Protein AF-A0A9E3S9X8-F1 (afdb_monomer_lite)

Foldseek 3Di:
DDPLVVLVVVLVVCVVVVNDDPDDDGNVVSVVVSVVVVVVVVVVVVVVVD

Radius of gyration: 13.55 Å; chains: 1; bounding box: 31×13×37 Å

pLDDT: mean 88.01, std 9.61, range [53.44, 96.75]

Sequence (50 aa):
TDIILMKLLRVKQIEDNQGNTQVSEGLDANFFDIINYAVFALILLSEIEE

Secondary structure (DSSP, 8-state):
--HHHHHHHHHHHHHHTTT--SSPPPHHHHHHHHHHHHHHHHHHHHHH--

Structure (mmCIF, N/CA/C/O backbone):
data_AF-A0A9E3S9X8-F1
#
_entry.id   AF-A0A9E3S9X8-F1
#
loop_
_atom_site.group_PDB
_atom_site.id
_atom_site.type_symbol
_atom_site.label_atom_id
_atom_site.label_alt_id
_atom_site.label_comp_id
_atom_site.label_asym_id
_atom_site.label_entity_id
_atom_site.label_seq_id
_atom_site.pdbx_PDB_ins_code
_atom_site.Cartn_x
_atom_site.Cartn_y
_atom_site.Cartn_z
_atom_site.occupancy
_atom_site.B_iso_or_equiv
_atom_site.auth_seq_id
_atom_site.auth_comp_id
_atom_site.auth_asym_id
_atom_site.auth_atom_id
_atom_site.pdbx_PDB_model_num
ATOM 1 N N . THR A 1 1 ? 9.097 11.309 1.451 1.00 53.44 1 THR A N 1
ATOM 2 C CA . THR A 1 1 ? 8.423 10.221 2.183 1.00 53.44 1 THR A CA 1
ATOM 3 C C . THR A 1 1 ? 7.846 9.266 1.171 1.00 53.44 1 THR A C 1
ATOM 5 O O . THR A 1 1 ? 7.200 9.741 0.247 1.00 53.44 1 THR A O 1
ATOM 8 N N . ASP A 1 2 ? 8.129 7.971 1.295 1.00 81.50 2 ASP A N 1
ATOM 9 C CA . ASP A 1 2 ? 7.592 6.936 0.406 1.00 81.50 2 ASP A CA 1
ATOM 10 C C . ASP A 1 2 ? 6.061 6.854 0.567 1.00 81.50 2 ASP A C 1
ATOM 12 O O . ASP A 1 2 ? 5.552 6.718 1.684 1.00 81.50 2 ASP A O 1
ATOM 16 N N . ILE A 1 3 ? 5.330 7.009 -0.540 1.00 87.94 3 ILE A N 1
ATOM 17 C CA . ILE A 1 3 ? 3.861 6.982 -0.571 1.00 87.94 3 ILE A CA 1
ATOM 18 C C . ILE A 1 3 ? 3.331 5.632 -0.073 1.00 87.94 3 ILE A C 1
ATOM 20 O O . ILE A 1 3 ? 2.336 5.603 0.655 1.00 87.94 3 ILE A O 1
ATOM 24 N N . ILE A 1 4 ? 4.028 4.534 -0.378 1.00 92.25 4 ILE A N 1
ATOM 25 C CA . ILE A 1 4 ? 3.655 3.189 0.070 1.00 92.25 4 ILE A CA 1
ATOM 26 C C . ILE A 1 4 ? 3.779 3.092 1.592 1.00 92.25 4 ILE A C 1
ATOM 28 O O . ILE A 1 4 ? 2.864 2.609 2.260 1.00 92.25 4 ILE A O 1
ATOM 32 N N . LEU A 1 5 ? 4.863 3.626 2.165 1.00 92.38 5 LEU A N 1
ATOM 33 C CA . LEU A 1 5 ? 5.058 3.632 3.615 1.00 92.38 5 LEU A CA 1
ATOM 34 C C . LEU A 1 5 ? 3.975 4.451 4.335 1.00 92.38 5 LEU A C 1
ATOM 36 O O . LEU A 1 5 ? 3.479 4.025 5.375 1.00 92.38 5 LEU A O 1
ATOM 40 N N . MET A 1 6 ? 3.561 5.597 3.783 1.00 91.44 6 MET A N 1
ATOM 41 C CA . MET A 1 6 ? 2.467 6.392 4.362 1.00 91.44 6 MET A CA 1
ATOM 42 C C . MET A 1 6 ? 1.125 5.649 4.330 1.00 91.44 6 MET A C 1
ATOM 44 O O . MET A 1 6 ? 0.414 5.644 5.335 1.00 91.44 6 MET A O 1
ATOM 48 N N . LYS A 1 7 ? 0.790 4.992 3.212 1.00 91.81 7 LYS A N 1
ATOM 49 C CA . LYS A 1 7 ? -0.428 4.171 3.088 1.00 91.81 7 LYS A CA 1
ATOM 50 C C . LYS A 1 7 ? -0.405 2.983 4.059 1.00 91.81 7 LYS A C 1
ATOM 52 O O . LYS A 1 7 ? -1.405 2.718 4.721 1.00 91.81 7 LYS A O 1
ATOM 57 N N . LEU A 1 8 ? 0.746 2.331 4.233 1.00 93.00 8 LEU A N 1
ATOM 58 C CA . LEU A 1 8 ? 0.909 1.235 5.193 1.00 93.00 8 LEU A CA 1
ATOM 59 C C . LEU A 1 8 ? 0.716 1.702 6.645 1.00 93.00 8 LEU A C 1
ATOM 61 O O . LEU A 1 8 ? 0.020 1.052 7.424 1.00 93.00 8 LEU A O 1
ATOM 65 N N . LEU A 1 9 ? 1.288 2.853 7.012 1.00 92.94 9 LEU A N 1
ATOM 66 C CA . LEU A 1 9 ? 1.069 3.445 8.335 1.00 92.94 9 LEU A CA 1
ATOM 67 C C . LEU A 1 9 ? -0.404 3.816 8.552 1.00 92.94 9 LEU A C 1
ATOM 69 O O . LEU A 1 9 ? -0.906 3.682 9.668 1.00 92.94 9 LEU A O 1
ATOM 73 N N . ARG A 1 10 ? -1.115 4.227 7.492 1.00 90.81 10 ARG A N 1
ATOM 74 C CA . ARG A 1 10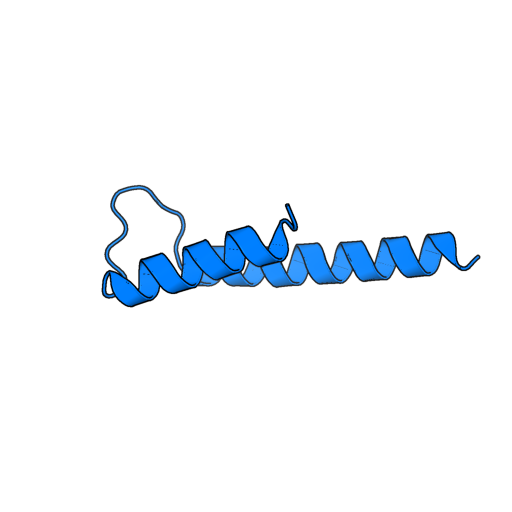 ? -2.555 4.489 7.560 1.00 90.81 10 ARG A CA 1
ATOM 75 C C . ARG A 1 10 ? -3.356 3.217 7.827 1.00 90.81 10 ARG A C 1
ATOM 77 O O . ARG A 1 10 ? -4.210 3.243 8.707 1.00 90.81 10 ARG A O 1
ATOM 84 N N . VAL A 1 11 ? -3.059 2.125 7.122 1.00 92.00 11 VAL A N 1
ATOM 85 C CA . VAL A 1 11 ? -3.666 0.800 7.349 1.00 92.00 11 VAL A CA 1
ATOM 86 C C . VAL A 1 11 ? -3.483 0.371 8.800 1.00 92.00 11 VAL A C 1
ATOM 88 O O . VAL A 1 11 ? -4.471 0.124 9.487 1.00 92.00 11 VAL A O 1
ATOM 91 N N . LYS A 1 12 ? -2.242 0.405 9.299 1.00 92.31 12 LYS A N 1
ATOM 92 C CA . LYS A 1 12 ? -1.937 0.050 10.689 1.00 92.31 12 LYS A CA 1
ATOM 93 C C . LYS A 1 12 ? -2.752 0.875 11.685 1.00 92.31 12 LYS A C 1
ATOM 95 O O . LYS A 1 12 ? -3.329 0.334 12.618 1.00 92.31 12 LYS A O 1
ATOM 100 N N . GLN A 1 13 ? -2.856 2.184 11.462 1.00 90.50 13 GLN A N 1
ATOM 101 C CA . GLN A 1 13 ? -3.644 3.057 12.330 1.00 90.50 13 GLN A CA 1
ATOM 102 C C . GLN A 1 13 ? -5.145 2.716 12.312 1.00 90.50 13 GLN A C 1
ATOM 104 O O . GLN A 1 13 ? -5.826 2.883 13.320 1.00 90.50 13 GLN A O 1
ATOM 109 N N . ILE A 1 14 ? -5.686 2.277 11.174 1.00 89.44 14 ILE A N 1
ATOM 110 C CA . ILE A 1 14 ? -7.087 1.852 11.066 1.00 89.44 14 ILE A CA 1
ATOM 111 C C . ILE A 1 14 ? -7.302 0.520 11.799 1.00 89.44 14 ILE A C 1
ATOM 113 O O . ILE A 1 14 ? -8.295 0.383 12.515 1.00 89.44 14 ILE A O 1
ATOM 117 N N . GLU A 1 15 ? -6.370 -0.426 11.677 1.00 89.88 15 GLU A N 1
ATOM 118 C CA . GLU A 1 15 ? -6.395 -1.696 12.415 1.00 89.88 15 GLU A CA 1
ATOM 119 C C . GLU A 1 15 ? -6.310 -1.477 13.932 1.00 89.88 15 GLU A C 1
ATOM 121 O O . GLU A 1 15 ? -7.128 -2.021 14.673 1.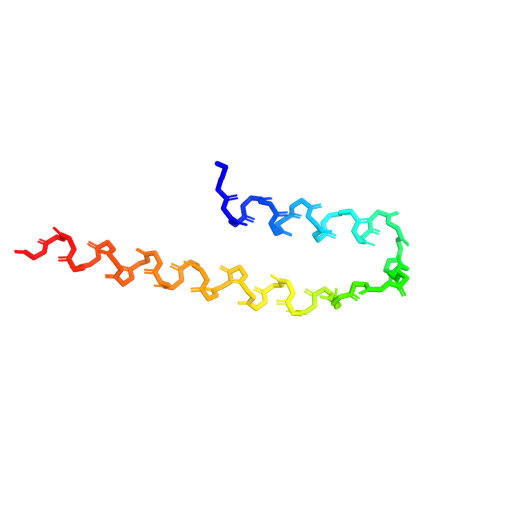00 89.88 15 GLU A O 1
ATOM 126 N N . ASP A 1 16 ? -5.401 -0.608 14.388 1.00 91.88 16 ASP A N 1
ATOM 127 C CA . ASP A 1 16 ? -5.256 -0.229 15.801 1.00 91.88 16 ASP A CA 1
ATOM 128 C C . ASP A 1 16 ? -6.547 0.411 16.354 1.00 91.88 16 ASP A C 1
ATOM 130 O O . ASP A 1 16 ? -6.901 0.225 17.519 1.00 91.88 16 ASP A O 1
ATOM 134 N N . ASN A 1 17 ? -7.304 1.113 15.501 1.00 89.69 17 ASN A N 1
ATOM 135 C CA . ASN A 1 17 ? -8.616 1.684 15.824 1.00 89.69 17 ASN A CA 1
ATOM 136 C C . ASN A 1 17 ? -9.781 0.681 15.680 1.00 89.69 17 ASN A C 1
ATOM 138 O O . ASN A 1 17 ? -10.947 1.088 15.681 1.00 89.69 17 ASN A O 1
ATOM 142 N N . GLN A 1 18 ? -9.495 -0.620 15.546 1.00 86.44 18 GLN A N 1
ATOM 143 C CA . GLN A 1 18 ? -10.481 -1.695 15.364 1.00 86.44 18 GLN A CA 1
ATOM 144 C C . GLN A 1 18 ? -11.382 -1.488 14.137 1.00 86.44 18 GLN A C 1
ATOM 146 O O . GLN A 1 18 ? -12.572 -1.795 14.160 1.00 86.44 18 GLN A O 1
ATOM 151 N N . GLY A 1 19 ? -10.830 -0.912 13.067 1.00 77.94 19 GLY A N 1
ATOM 152 C CA . GLY A 1 19 ? -11.568 -0.613 11.841 1.00 77.94 19 GLY A CA 1
ATOM 153 C C . GLY A 1 19 ? -12.493 0.606 11.933 1.00 77.94 19 GLY A C 1
ATOM 154 O O . GLY A 1 19 ? -13.176 0.914 10.960 1.00 77.94 19 GLY A O 1
ATOM 155 N N . ASN A 1 20 ? -12.516 1.337 13.056 1.00 75.06 20 ASN A N 1
ATOM 156 C CA . ASN A 1 20 ? -13.335 2.543 13.185 1.00 75.06 20 ASN A CA 1
ATOM 157 C C . ASN A 1 20 ? -12.697 3.722 12.440 1.00 75.06 20 ASN A C 1
ATOM 159 O O . ASN A 1 20 ? -11.751 4.358 12.912 1.00 75.06 20 ASN A O 1
ATOM 163 N N . THR A 1 21 ? -13.257 4.059 11.282 1.00 74.44 21 THR A N 1
ATOM 164 C CA . THR A 1 21 ? -12.871 5.225 10.481 1.00 74.44 21 THR A CA 1
ATOM 165 C C . THR A 1 21 ? -14.017 6.229 10.426 1.00 74.44 21 THR A C 1
ATOM 167 O O . THR A 1 21 ? -15.095 5.893 9.952 1.00 74.44 21 THR A O 1
ATOM 170 N N . GLN A 1 22 ? -13.806 7.475 10.874 1.0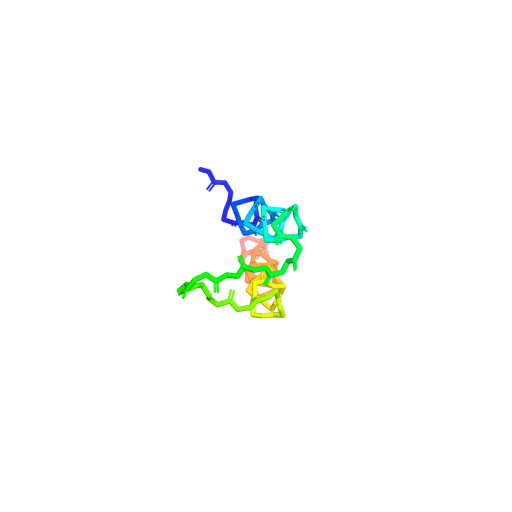0 67.75 22 GLN A N 1
ATOM 171 C CA . GLN A 1 22 ? -14.873 8.491 10.837 1.00 67.75 22 GLN A CA 1
ATOM 172 C C . GLN A 1 22 ? -15.162 9.023 9.423 1.00 67.75 22 GLN A C 1
ATOM 174 O O . GLN A 1 22 ? -16.315 9.245 9.078 1.00 67.75 22 GLN A O 1
ATOM 179 N N . VAL A 1 23 ? -14.117 9.257 8.618 1.00 70.69 23 VAL A N 1
ATOM 180 C CA . VAL A 1 23 ? -14.223 9.879 7.276 1.00 70.69 23 VAL A CA 1
ATOM 181 C C . VAL A 1 23 ? -13.237 9.250 6.277 1.00 70.69 23 VAL A C 1
ATOM 183 O O . VAL A 1 23 ? -13.094 9.715 5.153 1.00 70.69 23 VAL A O 1
ATOM 186 N N . SER A 1 24 ? -12.505 8.205 6.675 1.00 71.44 24 SER A N 1
ATOM 187 C CA . SER A 1 24 ? -11.511 7.594 5.789 1.00 71.44 24 SER A CA 1
ATOM 188 C C . SER A 1 24 ? -12.101 6.508 4.910 1.00 71.44 24 SER A C 1
ATOM 190 O O . SER A 1 24 ? -12.946 5.731 5.338 1.00 71.44 24 SER A O 1
ATOM 192 N N . GLU A 1 25 ? -11.546 6.439 3.707 1.00 76.81 25 GLU A N 1
ATOM 193 C CA . GLU A 1 25 ? -11.530 5.263 2.843 1.00 76.81 25 GLU A CA 1
ATOM 194 C C . GLU A 1 25 ? -11.126 4.002 3.629 1.00 76.81 25 GLU A C 1
ATOM 196 O O . GLU A 1 25 ? -10.241 4.047 4.491 1.00 76.81 25 GLU A O 1
ATOM 201 N N . GLY A 1 26 ? -11.811 2.888 3.351 1.00 82.88 26 GLY A N 1
ATOM 202 C CA . GLY A 1 26 ? -11.629 1.617 4.056 1.00 82.88 26 GLY A CA 1
ATOM 203 C C . GLY A 1 26 ? -10.261 0.966 3.818 1.00 82.88 26 GLY A C 1
ATOM 204 O O . GLY A 1 26 ? -9.475 1.405 2.973 1.00 82.88 26 GLY A O 1
ATOM 205 N N . LEU A 1 27 ? -9.978 -0.109 4.560 1.00 87.94 27 LEU A N 1
ATOM 206 C CA . LEU A 1 27 ? -8.714 -0.855 4.469 1.00 87.94 27 LEU A CA 1
ATOM 207 C C . LEU A 1 27 ? -8.441 -1.365 3.049 1.00 87.94 27 LEU A C 1
ATOM 209 O O . LEU A 1 27 ? -7.348 -1.155 2.527 1.00 87.94 27 LEU A O 1
ATOM 213 N N . ASP A 1 28 ? -9.452 -1.945 2.402 1.00 90.19 28 ASP A N 1
ATOM 214 C CA . ASP A 1 28 ? -9.335 -2.526 1.061 1.00 90.19 28 ASP A CA 1
ATOM 215 C C . ASP A 1 28 ? -8.834 -1.504 0.034 1.00 9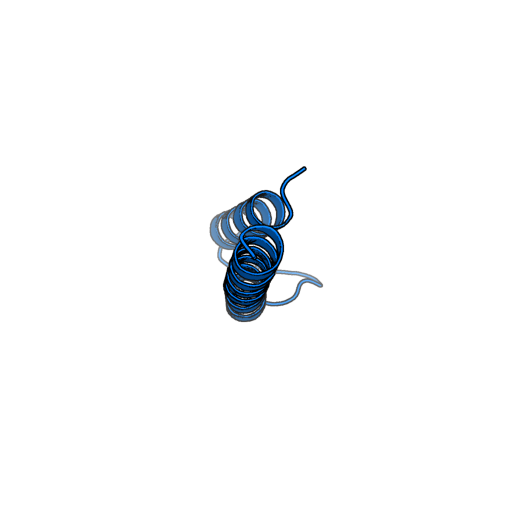0.19 28 ASP A C 1
ATOM 217 O O . ASP A 1 28 ? -7.906 -1.784 -0.721 1.00 90.19 28 ASP A O 1
ATOM 221 N N . ALA A 1 29 ? -9.383 -0.285 0.057 1.00 90.88 29 ALA A N 1
ATOM 222 C CA . ALA A 1 29 ? -8.964 0.797 -0.834 1.00 90.88 29 ALA A CA 1
ATOM 223 C C . ALA A 1 29 ? -7.488 1.176 -0.621 1.00 90.88 29 ALA A C 1
ATOM 225 O O . ALA A 1 29 ? -6.735 1.322 -1.581 1.00 90.88 29 ALA A O 1
ATOM 226 N N . ASN A 1 30 ? -7.040 1.243 0.637 1.00 90.94 30 ASN A N 1
ATOM 227 C CA . ASN A 1 30 ? -5.643 1.544 0.951 1.00 90.94 30 ASN A CA 1
ATOM 2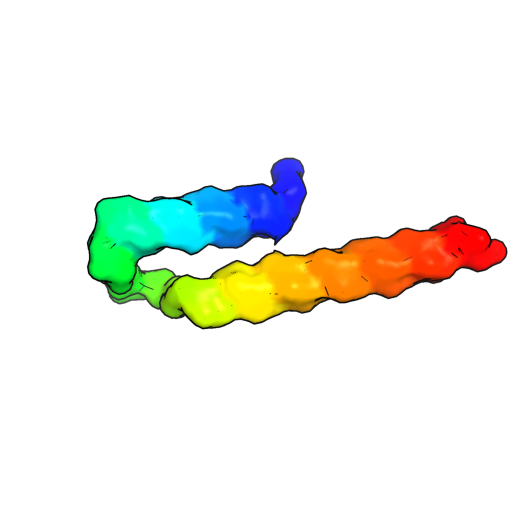28 C C . ASN A 1 30 ? -4.689 0.428 0.488 1.00 90.94 30 ASN A C 1
ATOM 230 O O . ASN A 1 30 ? -3.578 0.726 0.047 1.00 90.94 30 ASN A O 1
ATOM 234 N N . PHE A 1 31 ? -5.110 -0.840 0.550 1.00 92.38 31 PHE A N 1
ATOM 235 C CA . PHE A 1 31 ? -4.331 -1.955 0.006 1.00 92.38 31 PHE A CA 1
ATOM 236 C C . PHE A 1 31 ? -4.251 -1.917 -1.523 1.00 92.38 31 PHE A C 1
ATOM 238 O O . PHE A 1 31 ? -3.166 -2.113 -2.073 1.00 92.38 31 PHE A O 1
ATOM 245 N N . PHE A 1 32 ? -5.357 -1.617 -2.211 1.00 94.94 32 PHE A N 1
ATOM 246 C CA . PHE A 1 32 ? -5.350 -1.446 -3.667 1.00 94.94 32 PHE A CA 1
ATOM 247 C C . PHE A 1 32 ? -4.402 -0.331 -4.105 1.00 94.94 32 PHE A C 1
ATOM 249 O O . PHE A 1 32 ? -3.629 -0.519 -5.043 1.00 94.94 32 PHE A O 1
ATOM 256 N N . ASP A 1 33 ? -4.395 0.794 -3.394 1.00 93.69 33 ASP A N 1
ATOM 257 C CA . ASP A 1 33 ? -3.477 1.892 -3.681 1.00 93.69 33 ASP A CA 1
ATOM 258 C C . ASP A 1 33 ? -2.012 1.476 -3.538 1.00 93.69 33 ASP A C 1
ATOM 260 O O . ASP A 1 33 ? -1.210 1.771 -4.420 1.00 93.69 33 ASP A O 1
ATOM 264 N N . ILE A 1 34 ? -1.653 0.754 -2.470 1.00 95.00 34 ILE A N 1
ATOM 265 C CA . ILE A 1 34 ? -0.286 0.240 -2.278 1.00 95.00 34 ILE A CA 1
ATOM 266 C C . ILE A 1 34 ? 0.145 -0.623 -3.469 1.00 95.00 34 ILE A C 1
ATOM 268 O O . ILE A 1 34 ? 1.252 -0.445 -3.982 1.00 95.00 34 ILE A O 1
ATOM 272 N N . ILE A 1 35 ? -0.728 -1.523 -3.931 1.00 95.62 35 ILE A N 1
ATOM 273 C CA . ILE A 1 35 ? -0.452 -2.383 -5.087 1.00 95.62 35 ILE A CA 1
ATOM 274 C C . ILE A 1 35 ? -0.281 -1.538 -6.353 1.00 95.62 35 ILE A C 1
ATOM 276 O O . ILE A 1 35 ? 0.692 -1.728 -7.080 1.00 95.62 35 ILE A O 1
ATOM 280 N N . ASN A 1 36 ? -1.169 -0.573 -6.597 1.00 95.38 36 ASN A N 1
ATOM 281 C CA . ASN A 1 36 ? -1.087 0.302 -7.767 1.00 95.38 36 ASN A CA 1
ATOM 282 C C . ASN A 1 36 ? 0.218 1.108 -7.782 1.00 95.38 36 ASN A C 1
ATOM 284 O O . ASN A 1 36 ? 0.903 1.148 -8.803 1.00 95.38 36 ASN A O 1
ATOM 288 N N . TYR A 1 37 ? 0.610 1.700 -6.649 1.00 94.38 37 TYR A N 1
ATOM 289 C CA . TYR A 1 37 ? 1.877 2.426 -6.547 1.00 94.38 37 TYR A CA 1
ATOM 290 C C . TYR A 1 37 ? 3.087 1.515 -6.768 1.00 94.38 37 TYR A C 1
ATOM 292 O O . TYR A 1 37 ? 4.025 1.924 -7.451 1.00 94.38 37 TYR A O 1
ATOM 300 N N . ALA A 1 38 ? 3.064 0.283 -6.253 1.00 94.94 38 ALA A N 1
ATOM 301 C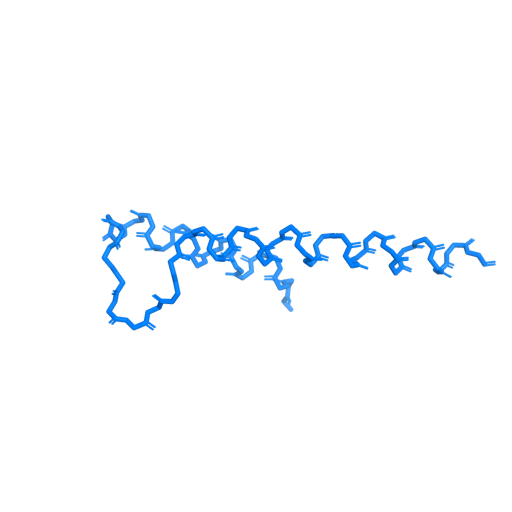 CA . ALA A 1 38 ? 4.129 -0.686 -6.495 1.00 94.94 38 ALA A CA 1
ATOM 302 C C . ALA A 1 38 ? 4.233 -1.060 -7.984 1.00 94.94 38 ALA A C 1
ATOM 304 O O . ALA A 1 38 ? 5.329 -1.066 -8.538 1.00 94.94 38 ALA A O 1
ATOM 305 N N . VAL A 1 39 ? 3.104 -1.307 -8.656 1.00 96.38 39 VAL A N 1
ATOM 306 C CA . VAL A 1 39 ? 3.073 -1.605 -10.098 1.00 96.38 39 VAL A CA 1
ATOM 307 C C . VAL A 1 39 ? 3.603 -0.428 -10.916 1.00 96.38 39 VAL A C 1
ATOM 309 O O . VAL A 1 39 ? 4.444 -0.633 -11.786 1.00 96.38 39 VAL A O 1
ATOM 312 N N . PHE A 1 40 ? 3.186 0.805 -10.619 1.00 95.19 40 PHE A N 1
ATOM 313 C CA . PHE A 1 40 ? 3.718 1.981 -11.313 1.00 95.19 40 PHE A CA 1
ATOM 314 C C . PHE A 1 40 ? 5.215 2.180 -11.077 1.00 95.19 40 PHE A C 1
ATOM 316 O O . PHE A 1 40 ? 5.924 2.553 -12.006 1.00 95.19 40 PHE A O 1
ATOM 323 N N . ALA A 1 41 ? 5.713 1.894 -9.871 1.00 93.56 41 ALA A N 1
ATOM 324 C CA . ALA A 1 41 ? 7.144 1.948 -9.594 1.00 93.56 41 ALA A CA 1
ATOM 325 C C . ALA A 1 41 ? 7.923 0.914 -10.422 1.00 93.56 41 ALA A C 1
ATOM 327 O O . ALA A 1 41 ? 8.992 1.233 -10.934 1.00 93.56 41 ALA A O 1
ATOM 328 N N . LEU A 1 42 ? 7.377 -0.295 -10.597 1.00 95.12 42 LEU A N 1
ATOM 329 C CA . LEU A 1 42 ? 7.975 -1.330 -11.445 1.00 95.12 42 LEU A CA 1
ATOM 330 C C . LEU A 1 42 ? 7.964 -0.945 -12.929 1.00 95.12 42 LEU A C 1
ATOM 332 O O . LEU A 1 42 ? 8.965 -1.155 -13.606 1.00 95.12 42 LEU A O 1
ATOM 336 N N . ILE A 1 43 ? 6.867 -0.361 -13.425 1.00 96.50 43 ILE A N 1
ATOM 337 C CA . ILE A 1 43 ? 6.787 0.151 -14.803 1.00 96.50 43 ILE A CA 1
ATOM 338 C C . ILE A 1 43 ? 7.848 1.232 -15.016 1.00 96.50 43 ILE A C 1
ATOM 340 O O . ILE A 1 43 ? 8.641 1.132 -15.943 1.00 96.50 43 ILE A O 1
ATOM 344 N N . LEU A 1 44 ? 7.914 2.219 -14.118 1.00 94.62 44 LEU A N 1
ATOM 345 C CA . LEU A 1 44 ? 8.897 3.297 -14.198 1.00 94.62 44 LEU A CA 1
ATOM 346 C C . LEU A 1 44 ? 10.335 2.766 -14.151 1.00 94.62 44 LEU A C 1
ATOM 348 O O . LEU A 1 44 ? 11.182 3.239 -14.898 1.00 94.62 44 LEU A O 1
ATOM 352 N N . LEU A 1 45 ? 10.620 1.787 -13.286 1.00 95.50 45 LEU A N 1
ATOM 353 C CA . LEU A 1 45 ? 11.941 1.164 -13.219 1.00 95.50 45 LEU A CA 1
ATOM 354 C C . LEU A 1 45 ? 12.294 0.474 -14.543 1.00 95.50 45 LEU A C 1
ATOM 356 O O . LEU A 1 45 ? 13.395 0.667 -15.043 1.00 95.50 45 LEU A O 1
ATOM 360 N N . SER A 1 46 ? 11.343 -0.257 -15.132 1.00 96.75 46 SER A N 1
ATOM 361 C CA . SER A 1 46 ? 11.518 -0.899 -16.437 1.00 96.75 46 SER A CA 1
ATOM 362 C C . SER A 1 46 ? 11.762 0.105 -17.567 1.00 96.75 46 SER A C 1
ATOM 364 O O . SER A 1 46 ? 12.526 -0.209 -18.469 1.00 96.75 46 SER A O 1
ATOM 366 N N . GLU A 1 47 ? 11.125 1.279 -17.544 1.00 95.81 47 GLU A N 1
ATOM 367 C CA . GLU A 1 47 ? 11.341 2.337 -18.547 1.00 95.81 47 GLU A CA 1
ATOM 368 C C . GLU A 1 47 ? 12.683 3.060 -18.368 1.00 95.81 47 GLU A C 1
ATOM 370 O O . GLU A 1 47 ? 13.230 3.589 -19.327 1.00 95.81 47 GLU A O 1
ATOM 375 N N . ILE A 1 48 ? 13.212 3.115 -17.142 1.00 94.62 48 ILE A N 1
ATOM 376 C CA . ILE A 1 48 ? 14.517 3.729 -16.847 1.00 94.62 48 ILE A CA 1
ATOM 377 C C . ILE A 1 48 ? 15.681 2.802 -17.238 1.00 94.62 48 ILE A C 1
ATOM 379 O O . ILE A 1 48 ? 16.790 3.282 -17.472 1.00 94.62 48 ILE A O 1
ATOM 383 N N . GLU A 1 49 ? 15.455 1.487 -17.259 1.00 80.38 49 GLU A N 1
ATOM 384 C CA . GLU A 1 49 ? 16.464 0.481 -17.613 1.00 80.38 49 GLU A CA 1
ATOM 385 C C . GLU A 1 49 ? 16.655 0.290 -19.138 1.00 80.38 49 GLU A C 1
ATOM 387 O O . GLU A 1 49 ? 17.644 -0.338 -19.529 1.00 80.38 49 GLU A O 1
ATOM 392 N N . GLU A 1 50 ? 15.771 0.843 -19.984 1.00 63.09 50 GLU A N 1
ATOM 393 C CA . GLU A 1 50 ? 15.933 0.953 -21.455 1.00 63.09 50 GLU A CA 1
ATOM 394 C C . GLU A 1 50 ? 16.781 2.168 -21.880 1.00 63.09 50 GLU A C 1
ATOM 396 O O . GLU A 1 50 ? 17.617 1.995 -22.802 1.00 63.09 50 GLU A O 1
#